Protein AF-A0A127SRI7-F1 (afdb_monomer_lite)

Foldseek 3Di:
DAPAEDEEEAQQDLVVLVVVVVCVVVHYHYDYDYNDPPRHDPVSD

Secondary structure (DSSP, 8-state):
-TT-EEEEES---HHHHHHHHHHHHTT-EEEEE-SSTT---GGG-

pLDDT: mean 89.75, std 8.92, range [61.31, 97.12]

Sequence (45 aa):
MKGVRIMGSLHMTIQTAVLIETLVELGADVRWCSCNIFSTQDHAA

Structure (mmCIF, N/CA/C/O backbone):
data_AF-A0A127SRI7-F1
#
_entry.id   AF-A0A127SRI7-F1
#
loop_
_atom_site.group_PDB
_atom_site.id
_atom_site.type_symbol
_atom_site.label_atom_id
_atom_site.label_alt_id
_atom_site.label_comp_id
_atom_site.label_asym_id
_atom_site.label_entity_id
_atom_site.label_seq_id
_atom_site.pdbx_PDB_ins_code
_atom_site.Cartn_x
_atom_site.Cartn_y
_atom_site.Cartn_z
_atom_site.occupancy
_atom_site.B_iso_or_equiv
_atom_site.auth_seq_id
_atom_site.auth_comp_id
_atom_site.auth_asym_id
_atom_site.auth_atom_id
_atom_site.pdbx_PDB_model_num
ATOM 1 N N . MET A 1 1 ? -2.375 3.619 14.984 1.00 61.31 1 MET A N 1
ATOM 2 C CA . MET A 1 1 ? -3.506 3.897 14.070 1.00 61.31 1 MET A CA 1
ATOM 3 C C . MET A 1 1 ? -4.426 2.679 13.938 1.00 61.31 1 MET A C 1
ATOM 5 O O . MET A 1 1 ? -4.714 2.236 12.835 1.00 61.31 1 MET A O 1
ATOM 9 N N . LYS A 1 2 ? -4.916 2.118 15.054 1.00 70.44 2 LYS A N 1
ATOM 10 C CA . LYS A 1 2 ? -5.650 0.844 15.014 1.00 70.44 2 LYS A CA 1
ATOM 11 C C . LYS A 1 2 ? -7.004 1.021 14.313 1.00 70.44 2 LYS 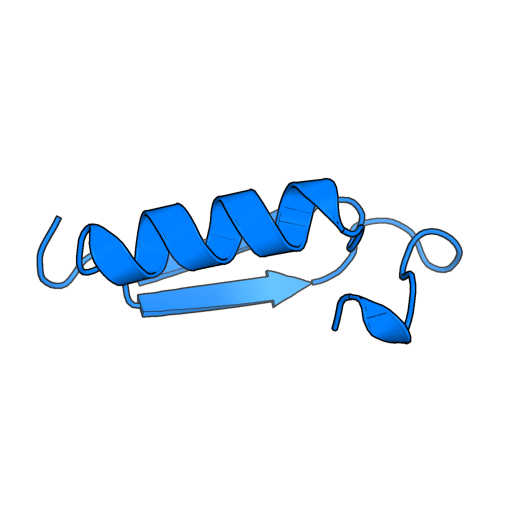A C 1
ATOM 13 O O . LYS A 1 2 ? -7.818 1.820 14.768 1.00 70.44 2 LYS A O 1
ATOM 18 N N . GLY A 1 3 ? -7.227 0.274 13.231 1.00 81.00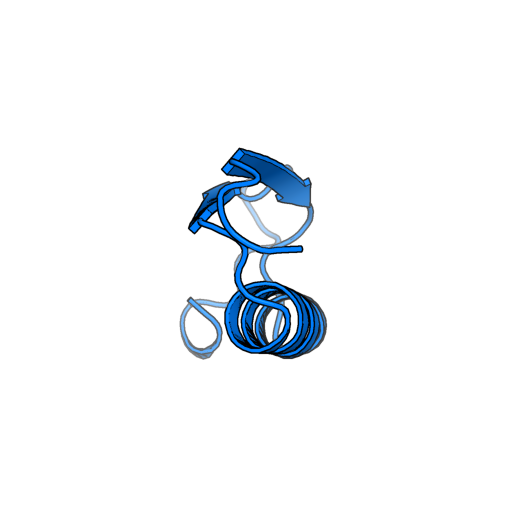 3 GLY A N 1
ATOM 19 C CA . GLY A 1 3 ? -8.508 0.230 12.510 1.00 81.00 3 GLY A CA 1
ATOM 20 C C . GLY A 1 3 ? -8.673 1.250 11.378 1.00 81.00 3 GLY A C 1
ATOM 21 O O . GLY A 1 3 ? -9.773 1.379 10.841 1.00 81.00 3 GLY A O 1
ATOM 22 N N . VAL A 1 4 ? -7.612 1.970 10.995 1.00 93.50 4 VAL A N 1
ATOM 23 C CA . VAL A 1 4 ? -7.642 2.857 9.821 1.00 93.50 4 VAL A CA 1
ATOM 24 C C . VAL A 1 4 ? -7.447 2.028 8.553 1.00 93.50 4 VAL A C 1
ATOM 26 O O . VAL A 1 4 ? -6.500 1.251 8.466 1.00 93.50 4 VAL A O 1
ATOM 29 N N . ARG A 1 5 ? -8.332 2.214 7.567 1.00 95.38 5 ARG A N 1
ATOM 30 C CA . ARG A 1 5 ? -8.219 1.607 6.234 1.00 95.38 5 ARG A CA 1
ATOM 31 C C . ARG A 1 5 ? -7.559 2.592 5.274 1.00 95.38 5 ARG A C 1
ATOM 33 O O . ARG A 1 5 ? -8.084 3.688 5.083 1.00 95.38 5 ARG A O 1
ATOM 40 N N . ILE A 1 6 ? -6.431 2.210 4.682 1.00 94.69 6 ILE A N 1
ATOM 41 C CA . ILE A 1 6 ? -5.630 3.046 3.781 1.00 94.69 6 ILE A CA 1
ATOM 42 C C . ILE A 1 6 ? -5.641 2.424 2.382 1.00 94.69 6 ILE A C 1
ATOM 44 O O . ILE A 1 6 ? -5.231 1.280 2.201 1.00 94.69 6 ILE A O 1
ATOM 48 N N . MET A 1 7 ? -6.085 3.194 1.387 1.00 95.88 7 MET A N 1
ATOM 49 C CA . MET A 1 7 ? -5.895 2.873 -0.030 1.00 95.88 7 MET A CA 1
ATOM 50 C C . MET A 1 7 ? -4.828 3.789 -0.619 1.00 95.88 7 MET A C 1
ATOM 52 O O . MET A 1 7 ? -4.987 5.009 -0.587 1.00 95.88 7 MET A O 1
ATOM 56 N N . GLY A 1 8 ? -3.761 3.208 -1.162 1.00 94.56 8 GLY A N 1
ATOM 57 C CA . GLY A 1 8 ? -2.697 3.952 -1.827 1.00 94.56 8 GLY A CA 1
ATOM 58 C C . GLY A 1 8 ? -2.619 3.694 -3.325 1.00 94.56 8 GLY A C 1
ATOM 59 O O . GLY A 1 8 ? -2.937 2.612 -3.816 1.00 94.56 8 GLY A O 1
ATOM 60 N N . SER A 1 9 ? -2.183 4.725 -4.041 1.00 95.44 9 SER A N 1
ATOM 61 C CA . SER A 1 9 ? -1.948 4.711 -5.482 1.00 95.44 9 SER A CA 1
ATOM 62 C C . SER A 1 9 ? -0.629 5.430 -5.762 1.00 95.44 9 SER A C 1
ATOM 64 O O . SER A 1 9 ? -0.608 6.634 -6.018 1.00 95.44 9 SER A O 1
ATOM 66 N N . LEU A 1 10 ? 0.478 4.696 -5.658 1.00 94.00 10 LEU A N 1
ATOM 67 C CA . LEU A 1 10 ? 1.852 5.185 -5.831 1.00 94.00 10 LEU A CA 1
ATOM 68 C C . LEU A 1 10 ? 2.688 4.099 -6.502 1.00 94.00 10 LEU A C 1
ATOM 70 O O . LEU A 1 10 ? 2.380 2.923 -6.344 1.00 94.00 10 LEU A O 1
ATOM 74 N N . HIS A 1 11 ? 3.766 4.489 -7.179 1.00 94.62 11 HIS A N 1
ATOM 75 C CA . HIS A 1 11 ? 4.734 3.579 -7.794 1.00 94.62 11 HIS A CA 1
ATOM 76 C C . HIS A 1 11 ? 5.103 2.438 -6.838 1.00 94.62 11 HIS A C 1
ATOM 78 O O . HIS A 1 11 ? 5.604 2.703 -5.748 1.00 94.62 11 HIS A O 1
ATOM 84 N N . MET A 1 12 ? 4.858 1.187 -7.231 1.00 94.38 12 MET A N 1
ATOM 85 C CA . MET A 1 12 ? 5.104 0.035 -6.362 1.00 94.38 12 MET A CA 1
ATOM 86 C C . MET A 1 12 ? 6.583 -0.368 -6.414 1.00 94.38 12 MET A C 1
ATOM 88 O O . MET A 1 12 ? 6.994 -1.217 -7.198 1.00 94.38 12 MET A O 1
ATOM 92 N N . THR A 1 13 ? 7.392 0.304 -5.597 1.00 93.50 13 THR A N 1
ATOM 93 C CA . THR A 1 13 ? 8.850 0.116 -5.494 1.00 93.50 13 THR A CA 1
ATOM 94 C C . THR A 1 13 ? 9.248 -0.473 -4.140 1.00 93.50 13 THR A C 1
ATOM 96 O O . THR A 1 13 ? 8.442 -0.488 -3.212 1.00 93.50 13 THR A O 1
ATOM 99 N N . ILE A 1 14 ? 10.518 -0.860 -3.971 1.00 92.44 14 ILE A N 1
ATOM 100 C CA . ILE A 1 14 ? 11.061 -1.313 -2.673 1.00 92.44 14 ILE A CA 1
ATOM 101 C C . ILE A 1 14 ? 10.866 -0.279 -1.561 1.00 92.44 14 ILE A C 1
ATOM 103 O O . ILE A 1 14 ? 10.509 -0.618 -0.438 1.00 92.44 14 ILE A O 1
ATOM 107 N N . GLN A 1 15 ? 11.042 1.004 -1.871 1.00 93.38 15 GLN A N 1
ATOM 108 C CA . GLN A 1 15 ? 10.835 2.077 -0.896 1.00 93.38 15 GLN A CA 1
ATOM 109 C C . GLN A 1 15 ? 9.364 2.155 -0.461 1.00 93.38 15 GLN A C 1
ATOM 111 O O . GLN A 1 15 ? 9.062 2.420 0.701 1.00 93.38 15 GLN A O 1
ATOM 116 N N . THR A 1 16 ? 8.445 1.897 -1.392 1.00 94.56 16 THR A N 1
ATOM 117 C CA . THR A 1 16 ? 7.005 1.849 -1.124 1.00 94.56 16 THR A CA 1
ATOM 118 C C . THR A 1 16 ? 6.618 0.616 -0.313 1.00 94.56 16 THR A C 1
ATOM 120 O O . THR A 1 16 ? 5.737 0.729 0.531 1.00 94.56 16 THR A O 1
ATOM 123 N N . ALA A 1 17 ? 7.304 -0.518 -0.485 1.00 94.25 17 ALA A N 1
ATOM 124 C CA . ALA A 1 17 ? 7.116 -1.695 0.364 1.00 94.25 17 ALA A CA 1
ATOM 125 C C . ALA A 1 17 ? 7.449 -1.384 1.836 1.00 94.25 17 ALA A C 1
ATOM 127 O O . ALA A 1 17 ? 6.607 -1.597 2.704 1.00 94.25 17 ALA A O 1
ATOM 128 N N . VAL A 1 18 ? 8.595 -0.742 2.105 1.00 97.12 18 VAL A N 1
ATOM 129 C CA . VAL A 1 18 ? 8.981 -0.313 3.469 1.00 97.12 18 VAL A CA 1
ATOM 130 C C . VAL A 1 18 ? 7.964 0.669 4.069 1.00 97.12 18 VAL A C 1
ATOM 132 O O . VAL A 1 18 ? 7.636 0.605 5.257 1.00 97.12 18 VAL A O 1
ATOM 135 N N . LEU A 1 19 ? 7.416 1.576 3.253 1.00 95.94 19 LEU A N 1
ATOM 136 C CA . LEU A 1 19 ? 6.332 2.465 3.680 1.00 95.94 19 LEU A CA 1
ATOM 137 C C . LEU A 1 19 ? 5.068 1.678 4.069 1.00 95.94 19 LEU A C 1
ATOM 139 O O . LEU A 1 19 ? 4.474 1.964 5.108 1.00 95.94 19 LEU A O 1
ATOM 143 N N . ILE A 1 20 ? 4.650 0.706 3.253 1.00 96.06 20 ILE A N 1
ATOM 144 C CA . ILE A 1 20 ? 3.471 -0.130 3.523 1.00 96.06 20 ILE A CA 1
ATOM 145 C C . ILE A 1 20 ? 3.673 -0.939 4.810 1.00 96.06 20 ILE A C 1
ATOM 147 O O . ILE A 1 20 ? 2.782 -0.934 5.659 1.00 96.06 20 ILE A O 1
ATOM 151 N N . GLU A 1 21 ? 4.844 -1.554 5.001 1.00 96.69 21 GLU A N 1
ATOM 152 C CA . GLU A 1 21 ? 5.203 -2.280 6.228 1.00 96.69 21 GLU A CA 1
ATOM 153 C C . GLU A 1 21 ? 5.088 -1.380 7.464 1.00 96.69 21 GLU A C 1
ATOM 155 O O . GLU A 1 21 ? 4.412 -1.738 8.427 1.00 96.69 21 GLU A O 1
ATOM 160 N N . THR A 1 22 ? 5.626 -0.159 7.393 1.00 96.50 22 THR A N 1
ATOM 161 C CA . THR A 1 22 ? 5.531 0.824 8.486 1.00 96.50 22 THR A CA 1
ATOM 162 C C . THR A 1 22 ? 4.070 1.150 8.836 1.00 96.50 22 THR A C 1
ATOM 164 O O . THR A 1 22 ? 3.707 1.262 10.007 1.00 96.50 22 THR A O 1
ATOM 167 N N . LEU A 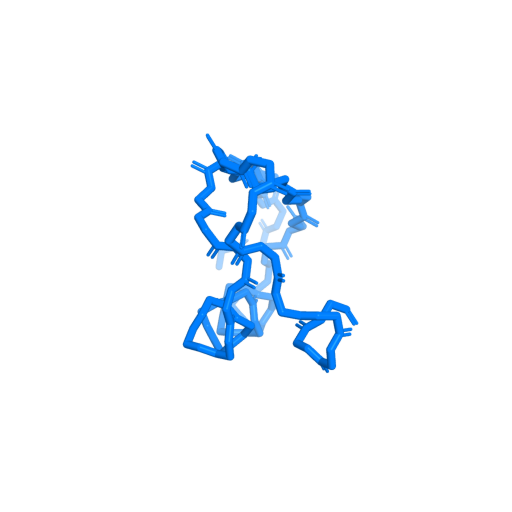1 23 ? 3.188 1.302 7.839 1.00 95.75 23 LEU A N 1
ATOM 168 C CA . LEU A 1 23 ? 1.763 1.581 8.071 1.00 95.75 23 LEU A CA 1
ATOM 169 C C . LEU A 1 23 ? 1.038 0.395 8.726 1.00 95.75 23 LEU A C 1
ATOM 171 O O . LEU A 1 23 ? 0.200 0.602 9.611 1.00 95.75 23 LEU A O 1
ATOM 175 N N . VAL A 1 24 ? 1.372 -0.833 8.322 1.00 95.12 24 VAL A N 1
ATOM 176 C CA . VAL A 1 24 ? 0.835 -2.065 8.916 1.00 95.12 24 VAL A CA 1
ATOM 177 C C . VAL A 1 24 ? 1.307 -2.223 10.361 1.00 95.12 24 VAL A C 1
ATOM 179 O O . VAL A 1 24 ? 0.481 -2.487 11.236 1.00 95.12 24 VAL A O 1
ATOM 182 N N . GLU A 1 25 ? 2.587 -1.972 10.653 1.00 96.00 25 GLU A N 1
ATOM 183 C CA . GLU A 1 25 ? 3.128 -1.979 12.021 1.00 96.00 25 GLU A CA 1
ATOM 184 C C . GLU A 1 25 ? 2.435 -0.947 12.923 1.00 96.00 25 GLU A C 1
ATOM 186 O O . GLU A 1 25 ? 2.149 -1.210 14.094 1.00 96.00 25 GLU A O 1
ATOM 191 N N . LEU A 1 26 ? 2.066 0.212 12.369 1.00 96.00 26 LEU A N 1
ATOM 192 C CA . LEU A 1 26 ? 1.266 1.221 13.066 1.00 96.00 26 LEU A CA 1
ATOM 193 C C . LEU A 1 26 ? -0.218 0.828 13.223 1.00 96.00 26 LEU A C 1
ATOM 195 O O . LEU A 1 26 ? -0.980 1.556 13.876 1.00 96.00 26 LEU A O 1
ATOM 199 N N . GLY A 1 27 ? -0.642 -0.317 12.687 1.00 94.50 27 GLY A N 1
ATOM 200 C CA . GLY A 1 27 ? -1.963 -0.919 12.874 1.00 94.50 27 GLY A CA 1
ATOM 201 C C . GLY A 1 27 ? -3.005 -0.556 11.815 1.00 94.50 27 GLY A C 1
ATOM 202 O O . GLY A 1 27 ? -4.204 -0.644 12.110 1.00 94.50 27 GLY A O 1
ATOM 203 N N . ALA A 1 28 ? -2.572 -0.117 10.630 1.00 96.19 28 ALA A N 1
ATOM 204 C CA . ALA A 1 28 ? -3.455 0.143 9.496 1.00 96.19 28 ALA A CA 1
ATOM 205 C C . ALA A 1 28 ? -3.755 -1.131 8.684 1.00 96.19 28 ALA A C 1
ATOM 207 O O . ALA A 1 28 ? -2.924 -2.027 8.570 1.00 96.19 28 ALA A O 1
ATOM 208 N N . ASP A 1 29 ? -4.941 -1.173 8.079 1.00 95.81 29 ASP A N 1
ATOM 209 C CA . ASP A 1 29 ? -5.313 -2.126 7.027 1.00 95.81 29 ASP A CA 1
ATOM 210 C C . ASP A 1 29 ? -5.073 -1.453 5.668 1.00 95.81 29 ASP A C 1
ATOM 212 O O . ASP A 1 29 ? -5.674 -0.414 5.378 1.00 95.81 29 ASP A O 1
ATOM 216 N N . VAL A 1 30 ? -4.149 -1.988 4.865 1.00 95.44 3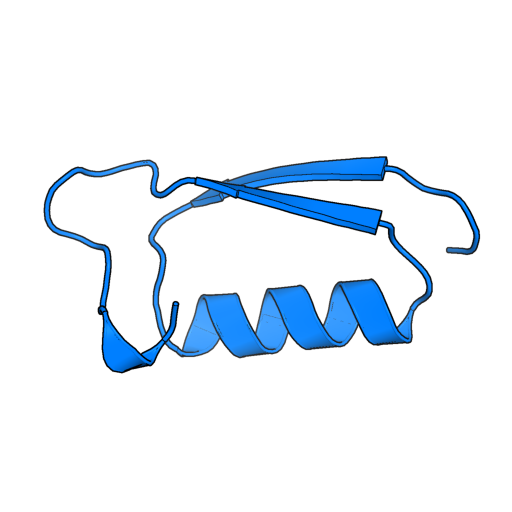0 VAL A N 1
ATOM 217 C CA . VAL A 1 30 ? -3.617 -1.315 3.671 1.00 95.44 30 VAL A CA 1
ATOM 218 C C . VAL A 1 30 ? -3.968 -2.092 2.402 1.00 95.44 30 VAL A C 1
ATOM 220 O O . VAL A 1 30 ? -3.746 -3.296 2.306 1.00 95.44 30 VAL A O 1
ATOM 223 N N . ARG A 1 31 ? -4.458 -1.380 1.382 1.00 95.62 31 ARG A N 1
ATOM 224 C CA . ARG A 1 31 ? -4.517 -1.848 -0.010 1.00 95.62 31 ARG A CA 1
ATOM 225 C C . ARG A 1 31 ? -3.775 -0.876 -0.913 1.00 95.62 31 ARG A C 1
ATOM 227 O O . ARG A 1 31 ? -3.897 0.336 -0.744 1.00 95.62 31 ARG A O 1
ATOM 234 N N . TRP A 1 32 ? -3.045 -1.393 -1.893 1.00 95.75 32 TRP A N 1
ATOM 235 C CA . TRP A 1 32 ? -2.204 -0.572 -2.760 1.00 95.75 32 TRP A CA 1
ATOM 236 C C . TRP A 1 32 ? -2.367 -0.928 -4.234 1.00 95.75 32 TRP A C 1
ATOM 238 O O . TRP A 1 32 ? -2.697 -2.060 -4.579 1.00 95.75 32 TRP A O 1
ATOM 248 N N . CYS A 1 33 ? -2.124 0.053 -5.096 1.00 92.44 33 CYS A N 1
ATOM 249 C CA . CYS A 1 33 ? -1.993 -0.116 -6.536 1.00 92.44 33 CYS A CA 1
ATOM 250 C C . CYS A 1 33 ? -0.854 0.775 -7.046 1.00 92.44 33 CYS A C 1
ATOM 252 O O . CYS A 1 33 ? -0.610 1.852 -6.496 1.00 92.44 33 CYS A O 1
ATOM 254 N N . SER A 1 34 ? -0.171 0.353 -8.112 1.00 89.25 34 SER A N 1
ATOM 255 C CA . SER A 1 34 ? 0.755 1.248 -8.800 1.00 89.25 34 SER A CA 1
ATOM 256 C C . SER A 1 34 ? -0.014 2.316 -9.575 1.00 89.25 34 SER A C 1
ATOM 258 O O . SER A 1 34 ? -0.966 2.012 -10.291 1.00 89.25 34 SER A O 1
ATOM 260 N N . CYS A 1 35 ? 0.420 3.574 -9.485 1.00 90.81 35 CYS A N 1
ATOM 261 C CA . CYS A 1 35 ? -0.153 4.658 -10.288 1.00 90.81 35 CYS A CA 1
ATOM 262 C C . CYS A 1 35 ? 0.455 4.763 -11.698 1.00 90.81 35 CYS A C 1
ATOM 264 O O . CYS A 1 35 ? 0.067 5.641 -12.469 1.00 90.81 35 CYS A O 1
ATOM 266 N N . ASN A 1 36 ? 1.394 3.877 -12.051 1.00 88.44 36 ASN A N 1
ATOM 267 C CA . ASN A 1 36 ? 1.968 3.796 -13.389 1.00 88.44 36 ASN A CA 1
ATOM 268 C C . ASN A 1 36 ? 2.234 2.335 -13.795 1.00 88.44 36 ASN A C 1
ATOM 270 O O . ASN A 1 36 ? 2.782 1.546 -13.027 1.00 88.44 36 ASN A O 1
ATOM 274 N N . ILE A 1 37 ? 1.864 1.993 -15.033 1.00 84.00 37 ILE A N 1
ATOM 275 C CA . ILE A 1 37 ? 1.901 0.621 -15.564 1.00 84.00 37 ILE A CA 1
ATOM 276 C C . ILE A 1 37 ? 3.313 0.028 -15.708 1.00 84.00 37 ILE A C 1
ATOM 278 O O . ILE A 1 37 ? 3.438 -1.181 -15.850 1.00 84.00 37 ILE A O 1
ATOM 282 N N . PHE A 1 38 ? 4.368 0.848 -15.662 1.00 84.69 38 PHE A N 1
ATOM 283 C CA . PHE A 1 38 ? 5.762 0.407 -15.805 1.00 84.69 38 PHE A CA 1
ATOM 284 C C . PHE A 1 38 ? 6.572 0.503 -14.508 1.00 84.69 38 PHE A C 1
ATOM 286 O O . PHE A 1 38 ? 7.756 0.178 -14.507 1.00 84.69 38 PHE A O 1
ATOM 293 N N . SER A 1 39 ? 5.986 1.007 -13.420 1.00 77.94 39 SER A N 1
ATOM 294 C CA . SER A 1 39 ? 6.738 1.339 -12.204 1.00 77.94 39 SER A CA 1
ATOM 295 C C . SER A 1 39 ? 6.602 0.331 -11.068 1.00 77.94 39 SER A C 1
ATOM 297 O O . SER A 1 39 ? 7.216 0.530 -10.018 1.00 77.94 39 SER A O 1
ATOM 299 N N . THR A 1 40 ? 5.827 -0.736 -11.272 1.00 77.19 40 THR A N 1
ATOM 300 C CA . THR A 1 40 ? 5.821 -1.888 -10.369 1.00 77.19 40 THR A CA 1
ATOM 301 C C . THR A 1 40 ? 7.142 -2.634 -10.503 1.00 77.19 40 THR A C 1
ATOM 303 O O . THR A 1 40 ? 7.533 -3.026 -11.599 1.00 77.19 40 THR A O 1
ATOM 306 N N . GLN A 1 41 ? 7.834 -2.830 -9.388 1.00 82.75 41 GLN A N 1
ATOM 307 C CA . GLN A 1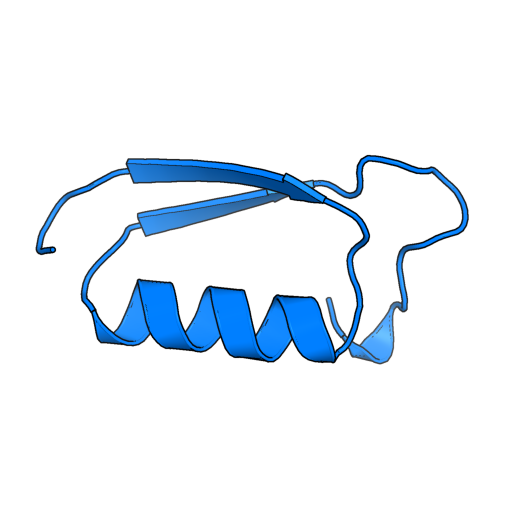 41 ? 8.958 -3.751 -9.289 1.00 82.75 41 GLN A CA 1
ATOM 308 C C . GLN A 1 41 ? 8.428 -5.046 -8.679 1.00 82.75 41 GLN A C 1
ATOM 310 O O . GLN A 1 41 ? 8.136 -5.063 -7.491 1.00 82.75 41 GLN A O 1
ATOM 315 N N . ASP A 1 42 ? 8.297 -6.118 -9.463 1.00 78.81 42 ASP A N 1
ATOM 316 C CA . ASP A 1 42 ? 7.595 -7.339 -9.024 1.00 78.81 42 ASP A CA 1
ATOM 317 C C . ASP A 1 42 ? 8.209 -8.010 -7.788 1.00 78.81 42 ASP A C 1
ATOM 319 O O . ASP A 1 42 ? 7.499 -8.659 -7.033 1.00 78.81 42 ASP A O 1
ATOM 323 N N . HIS A 1 43 ? 9.511 -7.834 -7.531 1.00 82.50 43 HIS A N 1
ATOM 324 C CA . HIS A 1 43 ? 10.114 -8.344 -6.292 1.00 82.50 43 HIS A CA 1
ATOM 325 C C . HIS A 1 43 ? 9.655 -7.565 -5.046 1.00 82.50 43 HIS A C 1
ATOM 327 O O . HIS A 1 43 ? 9.719 -8.091 -3.942 1.00 82.50 43 HIS A O 1
ATOM 333 N N . ALA A 1 44 ? 9.203 -6.321 -5.210 1.00 69.56 44 ALA A N 1
ATOM 334 C CA . ALA A 1 44 ? 8.722 -5.466 -4.130 1.00 69.56 44 ALA A CA 1
ATOM 335 C C . ALA A 1 44 ? 7.230 -5.661 -3.803 1.00 69.56 44 ALA A C 1
ATOM 337 O O . ALA A 1 44 ? 6.745 -5.008 -2.879 1.00 69.56 44 ALA A O 1
ATOM 338 N N . ALA A 1 45 ? 6.506 -6.449 -4.606 1.00 68.62 45 ALA A N 1
ATOM 339 C CA . ALA A 1 45 ? 5.057 -6.631 -4.526 1.00 68.62 45 ALA A CA 1
ATOM 340 C C . ALA A 1 45 ? 4.656 -7.865 -3.705 1.00 68.62 45 ALA A C 1
ATOM 342 O O . ALA A 1 45 ? 5.416 -8.859 -3.702 1.00 68.62 45 ALA A O 1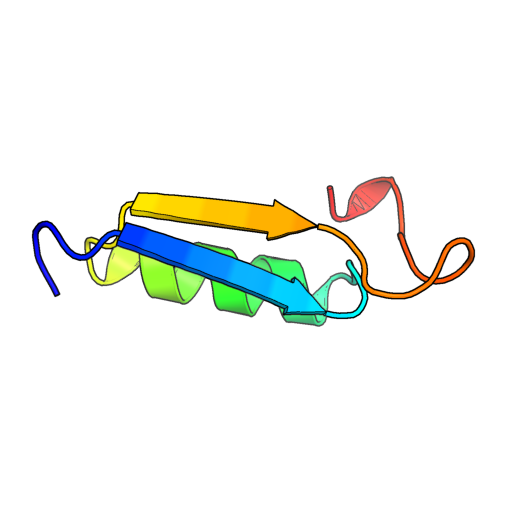
#

Radius of gyration: 10.63 Å; chains: 1; bounding box: 20×14×31 Å